Protein AF-W2SYA6-F1 (afdb_monomer_lite)

Organism: Necator americanus (NCBI:txid51031)

Structure (mmCIF, N/CA/C/O backbone):
data_AF-W2SYA6-F1
#
_entry.id   AF-W2SYA6-F1
#
loop_
_atom_site.group_PDB
_atom_site.id
_atom_site.type_symbol
_atom_site.label_atom_id
_atom_site.label_alt_id
_atom_site.label_comp_id
_atom_site.label_asym_id
_atom_site.label_entity_id
_atom_site.label_seq_id
_atom_site.pdbx_PDB_ins_code
_atom_site.Cartn_x
_atom_site.Cartn_y
_atom_site.Cartn_z
_atom_site.occupancy
_atom_site.B_iso_or_equiv
_atom_site.auth_seq_id
_atom_site.auth_comp_id
_atom_site.auth_asym_id
_atom_site.auth_atom_id
_atom_site.pdbx_PDB_model_num
ATOM 1 N N . MET A 1 1 ? -30.705 -8.778 -2.485 1.00 53.16 1 MET A N 1
ATOM 2 C CA . MET A 1 1 ? -29.485 -7.954 -2.442 1.00 53.16 1 MET A CA 1
ATOM 3 C C . MET A 1 1 ? -29.621 -7.131 -1.186 1.00 53.16 1 MET A C 1
ATOM 5 O O . MET A 1 1 ? -30.622 -6.432 -1.071 1.00 53.16 1 MET A O 1
ATOM 9 N N . ASP A 1 2 ? -28.739 -7.345 -0.217 1.00 75.50 2 ASP A N 1
ATOM 10 C CA . ASP A 1 2 ? -28.799 -6.622 1.053 1.00 75.50 2 ASP A CA 1
ATOM 11 C C . ASP A 1 2 ? -28.547 -5.126 0.831 1.00 75.50 2 ASP A C 1
ATOM 13 O O . ASP A 1 2 ? -28.037 -4.717 -0.217 1.00 75.50 2 ASP A O 1
ATOM 17 N N . ALA A 1 3 ? -28.961 -4.306 1.796 1.00 78.62 3 ALA A N 1
ATOM 18 C CA . ALA A 1 3 ? -28.767 -2.865 1.745 1.00 78.62 3 ALA A CA 1
ATOM 19 C C . ALA A 1 3 ? -27.271 -2.521 1.621 1.00 78.62 3 ALA A C 1
ATOM 21 O O . ALA A 1 3 ? -26.439 -3.042 2.363 1.00 78.62 3 ALA A O 1
ATOM 22 N N . ILE A 1 4 ? -26.939 -1.642 0.672 1.00 85.69 4 ILE A N 1
ATOM 23 C CA . ILE A 1 4 ? -25.606 -1.047 0.548 1.00 85.69 4 ILE A CA 1
ATOM 24 C C . ILE A 1 4 ? -25.567 0.147 1.501 1.00 85.69 4 ILE A C 1
ATOM 26 O O . ILE A 1 4 ? -26.374 1.067 1.366 1.00 85.69 4 ILE A O 1
ATOM 30 N N . TYR A 1 5 ? -24.643 0.119 2.457 1.00 82.75 5 TYR A N 1
ATOM 31 C CA . TYR A 1 5 ? -24.385 1.225 3.374 1.00 82.75 5 TYR A CA 1
ATOM 32 C C . TYR A 1 5 ? -23.096 1.930 2.956 1.00 82.75 5 TYR A C 1
ATOM 34 O O . TYR A 1 5 ? -22.113 1.264 2.631 1.00 82.75 5 TYR A O 1
ATOM 42 N N . ASP A 1 6 ? -23.115 3.261 2.960 1.00 82.62 6 ASP A N 1
ATOM 4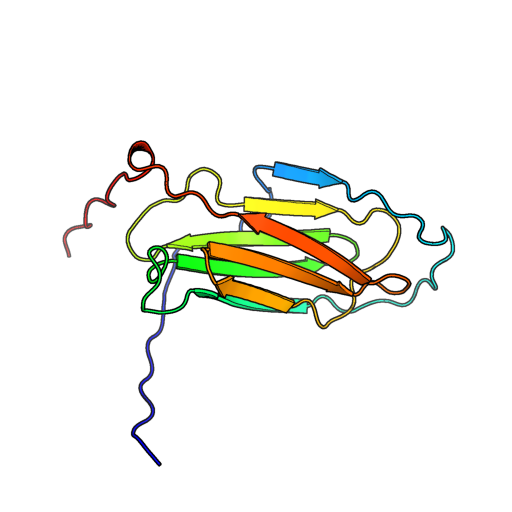3 C CA . ASP A 1 6 ? -21.967 4.104 2.630 1.00 82.62 6 ASP A CA 1
ATOM 44 C C . ASP A 1 6 ? -21.496 4.870 3.872 1.00 82.62 6 ASP A C 1
ATOM 46 O O . ASP A 1 6 ? -22.315 5.381 4.640 1.00 82.62 6 ASP A O 1
ATOM 50 N N . THR A 1 7 ? -20.178 4.935 4.052 1.00 80.75 7 THR A N 1
ATOM 51 C CA . THR A 1 7 ? -19.516 5.668 5.134 1.00 80.75 7 THR A CA 1
ATOM 52 C C . THR A 1 7 ? -18.255 6.313 4.572 1.00 80.75 7 THR A C 1
ATOM 54 O O . THR A 1 7 ? -17.293 5.619 4.238 1.00 80.75 7 THR A O 1
ATOM 57 N N . GLU A 1 8 ? -18.229 7.644 4.514 1.00 82.88 8 GLU A N 1
ATOM 58 C CA . GLU A 1 8 ? -17.039 8.399 4.126 1.00 82.88 8 GLU A CA 1
ATOM 59 C C . GLU A 1 8 ? -16.143 8.671 5.342 1.00 82.88 8 GLU A C 1
ATOM 61 O O . GLU A 1 8 ? -16.596 9.120 6.397 1.00 82.88 8 GLU A O 1
ATOM 66 N N . VAL A 1 9 ? -14.841 8.435 5.179 1.00 78.81 9 VAL A N 1
ATOM 67 C CA . VAL A 1 9 ? -13.820 8.824 6.154 1.00 78.81 9 VAL A CA 1
ATOM 68 C C . VAL A 1 9 ? -13.099 10.062 5.641 1.00 78.81 9 VAL A C 1
ATOM 70 O O . VAL A 1 9 ? -12.313 9.983 4.696 1.00 78.81 9 VAL A O 1
ATOM 73 N N . VAL A 1 10 ? -13.313 11.191 6.313 1.00 79.19 10 VAL A N 1
ATOM 74 C CA . VAL A 1 10 ? -12.633 12.453 6.006 1.00 79.19 10 VAL A CA 1
ATOM 75 C C . VAL A 1 10 ? -11.414 12.623 6.909 1.00 79.19 10 VAL A C 1
ATOM 77 O O . VAL A 1 10 ? -11.483 12.459 8.126 1.00 79.19 10 VAL A O 1
ATOM 80 N N . PHE A 1 11 ? -10.284 12.990 6.315 1.00 72.88 11 PHE A N 1
ATOM 81 C CA . PHE A 1 11 ? -9.063 13.367 7.023 1.00 72.88 11 PHE A CA 1
ATOM 82 C C . PHE A 1 11 ? -8.551 14.700 6.475 1.00 72.88 11 PHE A C 1
ATOM 84 O O . PHE A 1 11 ? -8.600 14.949 5.272 1.00 72.88 11 PHE A O 1
ATOM 91 N N . THR A 1 12 ? -8.067 15.567 7.364 1.00 65.94 12 THR A N 1
ATOM 92 C CA . THR A 1 12 ? -7.600 16.923 7.022 1.00 65.94 12 THR A CA 1
ATOM 93 C C . THR A 1 12 ? -6.261 16.919 6.295 1.00 65.94 12 THR A C 1
ATOM 95 O O . THR A 1 12 ? -5.976 17.821 5.510 1.00 65.94 12 THR A O 1
ATOM 98 N N . ASP A 1 13 ? -5.446 15.894 6.541 1.00 67.44 13 ASP A N 1
ATOM 99 C CA . ASP A 1 13 ? -4.071 15.851 6.069 1.00 67.44 13 ASP A CA 1
ATOM 100 C C . ASP A 1 13 ? -3.977 15.138 4.719 1.00 67.44 13 ASP A C 1
ATOM 102 O O . ASP A 1 13 ? -4.346 13.965 4.553 1.00 67.44 13 ASP A O 1
ATOM 106 N N . SER A 1 14 ? -3.418 15.843 3.734 1.00 69.94 14 SER A N 1
ATOM 107 C CA . SER A 1 14 ? -3.005 15.232 2.473 1.00 69.94 14 SER A CA 1
ATOM 108 C C . SER A 1 14 ? -1.929 14.171 2.719 1.00 69.94 14 SER A C 1
ATOM 110 O O . SER A 1 14 ? -1.200 14.247 3.706 1.00 69.94 14 SER A O 1
ATOM 112 N N . PHE A 1 15 ? -1.798 13.215 1.798 1.00 69.81 15 PHE A N 1
ATOM 113 C CA . PHE A 1 15 ? -0.744 12.196 1.839 1.00 69.81 15 PHE A CA 1
ATOM 114 C C . PHE A 1 15 ? 0.623 12.799 2.172 1.00 69.81 15 PHE A C 1
ATOM 116 O O . PHE A 1 15 ? 1.042 13.751 1.511 1.00 69.81 15 PHE A O 1
ATOM 123 N N . ALA A 1 16 ? 1.311 12.230 3.161 1.00 66.62 16 ALA A N 1
ATOM 124 C CA . ALA A 1 16 ? 2.605 12.727 3.608 1.00 66.62 16 ALA A CA 1
ATOM 125 C C . ALA A 1 16 ? 3.720 12.268 2.643 1.00 66.62 16 ALA A C 1
ATOM 127 O O . ALA A 1 16 ? 4.111 11.101 2.656 1.00 66.62 16 ALA A O 1
ATOM 128 N N . PRO A 1 17 ? 4.306 13.163 1.820 1.00 59.50 17 PRO A N 1
ATOM 129 C CA . PRO A 1 17 ? 5.292 12.759 0.817 1.00 59.50 17 PRO A CA 1
ATOM 130 C C . PRO A 1 17 ? 6.667 12.436 1.420 1.00 59.50 17 PRO A C 1
ATOM 132 O O . PRO A 1 17 ? 7.515 11.854 0.745 1.00 59.50 17 PRO A O 1
ATOM 135 N N . LYS A 1 18 ? 6.909 12.827 2.678 1.00 76.94 18 LYS A N 1
ATOM 136 C CA . LYS A 1 18 ? 8.133 12.511 3.420 1.00 76.94 18 LYS A CA 1
ATOM 137 C C . LYS A 1 18 ? 7.852 11.345 4.369 1.00 76.94 18 LYS A C 1
ATOM 139 O O . LYS A 1 18 ? 7.294 11.581 5.440 1.00 76.94 18 LYS A O 1
ATOM 144 N N . PRO A 1 19 ? 8.225 10.110 3.999 1.00 80.12 19 PRO A N 1
ATOM 145 C CA . PRO A 1 19 ? 8.037 8.967 4.875 1.00 80.12 19 PRO A CA 1
ATOM 146 C C . PRO A 1 19 ? 8.940 9.108 6.105 1.00 80.12 19 PRO A C 1
ATOM 148 O O . PRO A 1 19 ? 10.099 9.515 5.987 1.00 80.12 19 PRO A O 1
ATOM 151 N N . ARG A 1 20 ? 8.435 8.728 7.281 1.00 83.75 20 ARG A N 1
ATOM 152 C CA . ARG A 1 20 ? 9.231 8.635 8.516 1.00 83.75 20 ARG A CA 1
ATOM 153 C C . ARG A 1 20 ? 10.379 7.644 8.354 1.00 83.75 20 ARG A C 1
ATOM 155 O O . ARG A 1 20 ? 11.473 7.881 8.859 1.00 83.75 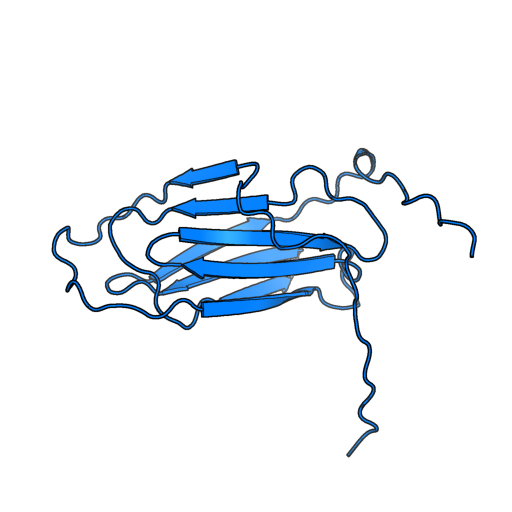20 ARG A O 1
ATOM 162 N N . ARG A 1 21 ? 10.139 6.555 7.617 1.00 86.75 21 ARG A N 1
ATOM 163 C CA . ARG A 1 21 ? 11.120 5.499 7.367 1.00 86.75 21 ARG A CA 1
ATOM 164 C C . ARG A 1 21 ? 11.194 5.142 5.889 1.00 86.75 21 ARG A C 1
ATOM 166 O O . ARG A 1 21 ? 10.173 4.981 5.229 1.00 86.75 21 ARG A O 1
ATOM 173 N N . THR A 1 22 ? 12.409 4.958 5.380 1.00 91.31 22 THR A N 1
ATOM 174 C CA . THR A 1 22 ? 12.646 4.389 4.045 1.00 91.31 22 THR A CA 1
ATOM 175 C C . THR A 1 22 ? 13.421 3.087 4.181 1.00 91.31 22 THR A C 1
ATOM 177 O O . THR A 1 22 ? 14.438 3.036 4.870 1.00 91.31 22 THR A O 1
ATOM 180 N N . PHE A 1 23 ? 12.934 2.036 3.533 1.00 93.06 23 PHE A N 1
ATOM 181 C CA . PHE A 1 23 ? 13.585 0.741 3.437 1.00 93.06 23 PHE A CA 1
ATOM 182 C C . PHE A 1 23 ? 13.961 0.485 1.979 1.00 93.06 23 PHE A C 1
ATOM 184 O O . PHE A 1 23 ? 13.094 0.401 1.110 1.00 93.06 23 PHE A O 1
ATOM 191 N N . VAL A 1 24 ? 15.261 0.365 1.717 1.00 93.56 24 VAL A N 1
ATOM 192 C CA . VAL A 1 24 ? 15.769 0.015 0.389 1.00 93.56 24 VAL A CA 1
ATOM 193 C C . VAL A 1 24 ? 15.662 -1.495 0.216 1.00 93.56 24 VAL A C 1
ATOM 195 O O . VAL A 1 24 ? 16.266 -2.265 0.965 1.00 93.56 24 VAL A O 1
ATOM 198 N N . VAL A 1 25 ? 14.871 -1.923 -0.762 1.00 93.00 25 VAL A N 1
ATOM 199 C CA . VAL A 1 25 ? 14.608 -3.331 -1.042 1.00 93.00 25 VAL A CA 1
ATOM 200 C C . VAL A 1 25 ? 15.799 -3.916 -1.789 1.00 93.00 25 VAL A C 1
ATOM 202 O O . VAL A 1 25 ? 16.145 -3.480 -2.886 1.00 93.00 25 VAL A O 1
ATOM 205 N N . ASN A 1 26 ? 16.414 -4.947 -1.212 1.00 88.06 26 ASN A N 1
ATOM 206 C CA . ASN A 1 26 ? 17.450 -5.694 -1.910 1.00 88.06 26 ASN A CA 1
ATOM 207 C C . ASN A 1 26 ? 16.817 -6.476 -3.073 1.00 88.06 26 ASN A C 1
ATOM 209 O O . ASN A 1 26 ? 15.881 -7.254 -2.872 1.00 88.06 26 ASN A O 1
ATOM 213 N N . THR A 1 27 ? 17.300 -6.247 -4.293 1.00 84.06 27 THR A N 1
ATOM 214 C CA . THR A 1 27 ? 16.750 -6.850 -5.507 1.00 84.06 27 THR A CA 1
ATOM 215 C C . THR A 1 27 ? 17.857 -7.314 -6.445 1.00 84.06 27 THR A C 1
ATOM 217 O O . THR A 1 27 ? 18.825 -6.599 -6.704 1.00 84.06 27 THR A O 1
ATOM 220 N N . ASN A 1 28 ? 17.669 -8.513 -6.996 1.00 84.25 28 ASN A N 1
ATOM 221 C CA . ASN A 1 28 ? 18.500 -9.067 -8.065 1.00 84.25 28 ASN A CA 1
ATOM 222 C C . ASN A 1 28 ? 17.954 -8.712 -9.456 1.00 84.25 28 ASN A C 1
ATOM 224 O O . ASN A 1 28 ? 18.367 -9.308 -10.449 1.00 84.25 28 ASN A O 1
ATOM 228 N N . ALA A 1 29 ? 17.005 -7.774 -9.533 1.00 81.94 29 ALA A N 1
ATOM 229 C CA . ALA A 1 29 ? 16.441 -7.337 -10.796 1.00 81.94 29 ALA A CA 1
ATOM 230 C C . ALA A 1 29 ? 17.537 -6.844 -11.767 1.00 81.94 29 ALA A C 1
ATOM 232 O O . ALA A 1 29 ? 18.485 -6.163 -11.337 1.00 81.94 29 ALA A O 1
ATOM 233 N N . PRO A 1 30 ? 17.413 -7.156 -13.071 1.00 76.94 30 PRO A N 1
ATOM 234 C CA . PRO A 1 30 ? 18.325 -6.658 -14.091 1.00 76.94 30 PRO A CA 1
ATOM 235 C C . PRO A 1 30 ? 18.379 -5.126 -14.095 1.00 76.94 30 PRO A C 1
ATOM 237 O O . PRO A 1 30 ? 17.350 -4.465 -14.002 1.00 76.94 30 PRO A O 1
ATOM 240 N N . LEU A 1 31 ? 19.574 -4.556 -14.278 1.00 68.44 31 LEU A N 1
ATOM 241 C CA . LEU A 1 31 ? 19.769 -3.099 -14.376 1.00 68.44 31 LEU A CA 1
ATOM 242 C C . LEU A 1 31 ? 19.117 -2.477 -15.625 1.00 68.44 31 LEU A C 1
ATOM 244 O O . LEU A 1 31 ? 18.975 -1.262 -15.701 1.00 68.44 31 LEU A O 1
ATOM 248 N N . HIS A 1 32 ? 18.741 -3.300 -16.606 1.00 63.38 32 HIS A N 1
ATOM 249 C CA . HIS A 1 32 ? 18.229 -2.869 -17.907 1.00 63.38 32 HIS A CA 1
ATOM 250 C C . HIS A 1 32 ? 16.734 -3.166 -18.088 1.00 63.38 32 HIS A C 1
ATOM 252 O O . HIS A 1 32 ? 16.306 -3.438 -19.210 1.00 63.38 32 HIS A O 1
ATOM 258 N N . SER A 1 33 ? 15.933 -3.160 -17.013 1.00 59.38 33 SER A N 1
ATOM 259 C CA . SER A 1 33 ? 14.478 -3.279 -17.162 1.00 59.38 33 SER A CA 1
ATOM 260 C C . SER A 1 33 ? 13.979 -2.206 -18.129 1.00 59.38 33 SER A C 1
ATOM 262 O O . SER A 1 33 ? 14.367 -1.042 -18.026 1.00 59.38 33 SER A O 1
ATOM 264 N N . VAL A 1 34 ? 13.174 -2.629 -19.104 1.00 62.12 34 VAL A N 1
ATOM 265 C CA . VAL A 1 34 ? 12.672 -1.778 -20.185 1.00 62.12 34 VAL A CA 1
ATOM 266 C C . VAL A 1 34 ? 12.106 -0.489 -19.591 1.00 62.12 34 VAL A C 1
ATOM 268 O O . VAL A 1 34 ? 11.245 -0.528 -18.714 1.00 62.12 34 VAL A O 1
ATOM 271 N N . ASN A 1 35 ? 12.600 0.648 -20.078 1.00 59.72 35 ASN A N 1
ATOM 272 C CA . ASN A 1 35 ? 12.258 1.985 -19.595 1.00 59.72 35 ASN A CA 1
ATOM 273 C C . ASN A 1 35 ? 10.871 2.418 -20.116 1.00 59.72 35 ASN A C 1
ATOM 275 O O . ASN A 1 35 ? 10.715 3.470 -20.732 1.00 59.72 35 ASN A O 1
ATOM 279 N N . THR A 1 36 ? 9.865 1.553 -19.969 1.00 67.56 36 THR A N 1
ATOM 280 C CA . THR A 1 36 ? 8.473 1.909 -20.224 1.00 67.56 36 THR A CA 1
ATOM 281 C C . THR A 1 36 ? 7.967 2.773 -19.080 1.00 67.56 36 THR A C 1
ATOM 283 O O . THR A 1 36 ? 8.205 2.478 -17.909 1.00 67.56 36 THR A O 1
ATOM 286 N N . ASN A 1 37 ? 7.256 3.846 -19.425 1.00 79.38 37 ASN A N 1
ATOM 287 C CA . ASN A 1 37 ? 6.561 4.672 -18.447 1.00 79.38 37 ASN A CA 1
ATOM 288 C C . ASN A 1 37 ? 5.475 3.821 -17.784 1.00 79.38 37 ASN A C 1
ATOM 290 O O . ASN A 1 37 ? 4.433 3.563 -18.382 1.00 79.38 37 ASN A O 1
ATOM 294 N N . VAL A 1 38 ? 5.746 3.348 -16.571 1.00 88.00 38 VAL A N 1
ATOM 295 C CA . VAL A 1 38 ? 4.752 2.660 -15.752 1.00 88.00 38 VAL A CA 1
ATOM 296 C C . VAL A 1 38 ? 3.908 3.707 -15.041 1.00 88.00 38 VAL A C 1
ATOM 298 O O . VAL A 1 38 ? 4.444 4.605 -14.387 1.00 88.00 38 VAL A O 1
ATOM 301 N N . GLU A 1 39 ? 2.591 3.599 -15.184 1.00 92.69 39 GLU A N 1
ATOM 302 C CA . GLU A 1 39 ? 1.652 4.505 -14.534 1.00 92.69 39 GLU A CA 1
ATOM 303 C C . GLU A 1 39 ? 1.699 4.352 -13.012 1.00 92.69 39 GLU A C 1
ATOM 305 O O . GLU A 1 39 ? 1.811 3.247 -12.472 1.00 92.69 39 GLU A O 1
ATOM 310 N N . ALA A 1 40 ? 1.599 5.481 -12.310 1.00 94.50 40 ALA A N 1
ATOM 311 C CA . ALA A 1 40 ? 1.439 5.464 -10.867 1.00 94.50 40 ALA A CA 1
ATOM 312 C C . ALA A 1 40 ? 0.107 4.797 -10.498 1.00 94.50 40 ALA A C 1
ATOM 314 O O . ALA A 1 40 ? -0.898 4.957 -11.188 1.00 94.50 40 ALA A O 1
ATOM 315 N N . SER A 1 41 ? 0.090 4.077 -9.382 1.00 96.56 41 SER A N 1
ATOM 316 C CA . SER A 1 41 ? -1.119 3.434 -8.869 1.00 96.56 41 SER A CA 1
ATOM 317 C C . SER A 1 41 ? -1.256 3.660 -7.371 1.00 96.56 41 SER A C 1
ATOM 319 O O . SER A 1 41 ? -0.292 3.978 -6.674 1.00 96.56 41 SER A O 1
ATOM 321 N N . SER A 1 42 ? -2.473 3.530 -6.862 1.00 95.94 42 SER A N 1
ATOM 322 C CA . SER A 1 42 ? -2.765 3.693 -5.443 1.00 95.94 42 SER A CA 1
ATOM 323 C C . SER A 1 42 ? -3.920 2.806 -5.028 1.00 95.94 42 SER A C 1
ATOM 325 O O . SER A 1 42 ? -4.720 2.390 -5.866 1.00 95.94 42 SER A O 1
ATOM 327 N N . GLY A 1 43 ? -4.053 2.593 -3.729 1.00 94.75 43 GLY A N 1
ATOM 328 C CA . GLY A 1 43 ? -5.193 1.891 -3.174 1.00 94.75 43 GLY A CA 1
ATOM 329 C C . GLY A 1 43 ? -5.271 2.033 -1.668 1.00 94.75 43 GLY A C 1
ATOM 330 O O . GLY A 1 43 ? -4.519 2.783 -1.039 1.00 94.75 43 GLY A O 1
ATOM 331 N N . VAL A 1 44 ? -6.214 1.290 -1.107 1.00 93.56 44 VAL A N 1
ATOM 332 C CA . VAL A 1 44 ? -6.468 1.221 0.325 1.00 93.56 44 VAL A CA 1
ATOM 333 C C . VAL A 1 44 ? -6.518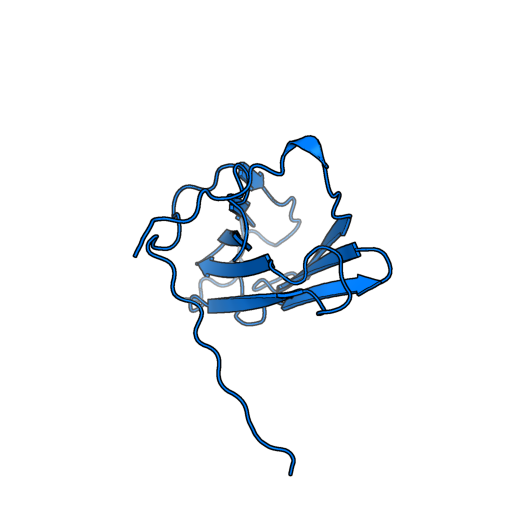 -0.239 0.753 1.00 93.56 44 VAL A C 1
ATOM 335 O O . VAL A 1 44 ? -6.973 -1.099 0.001 1.00 93.56 44 VAL A O 1
ATOM 338 N N . SER A 1 45 ? -6.034 -0.513 1.957 1.00 92.38 45 SER A N 1
ATOM 339 C CA . SER A 1 45 ? -6.231 -1.778 2.653 1.00 92.38 45 SER A CA 1
ATOM 340 C C . SER A 1 45 ? -6.849 -1.483 4.006 1.00 92.38 45 SER A C 1
ATOM 342 O O . SER A 1 45 ? -6.281 -0.732 4.797 1.00 92.38 45 SER A O 1
ATOM 344 N N . THR A 1 46 ? -8.003 -2.075 4.275 1.00 90.44 46 THR A N 1
ATOM 345 C CA . THR A 1 46 ? -8.644 -2.036 5.590 1.00 90.44 46 THR A CA 1
ATOM 346 C C . THR A 1 46 ? -8.248 -3.268 6.396 1.00 90.44 46 THR A C 1
ATOM 348 O O . THR A 1 46 ? -7.770 -4.263 5.840 1.00 90.44 46 THR A O 1
ATOM 351 N N . PHE A 1 47 ? -8.414 -3.195 7.714 1.00 87.75 47 PHE A N 1
ATOM 352 C CA . PHE A 1 47 ? -8.279 -4.364 8.576 1.00 87.75 47 PHE A CA 1
ATOM 353 C C . PHE A 1 47 ? -9.657 -4.989 8.838 1.00 87.75 47 PHE A C 1
ATOM 355 O O . PHE A 1 47 ? -10.663 -4.275 8.801 1.00 87.75 47 PHE A O 1
ATOM 362 N N . PRO A 1 48 ? -9.728 -6.305 9.104 1.00 85.75 48 PRO A N 1
ATOM 363 C CA . PRO A 1 48 ? -10.991 -6.960 9.420 1.00 85.75 48 PRO A CA 1
ATOM 364 C C . PRO A 1 48 ? -11.672 -6.331 10.652 1.00 85.75 48 PRO A C 1
ATOM 366 O O . PRO A 1 48 ? -10.961 -5.964 11.600 1.00 85.75 48 PRO A O 1
ATOM 369 N N . PRO A 1 49 ? -13.014 -6.216 10.681 1.00 81.88 49 PRO A N 1
ATOM 370 C CA . PRO A 1 49 ? -13.753 -5.606 11.794 1.00 81.88 49 PRO A CA 1
ATOM 371 C C . PRO A 1 49 ? -13.485 -6.251 13.161 1.00 81.88 49 PRO A C 1
ATOM 373 O O . PRO A 1 49 ? -13.466 -5.571 14.182 1.00 81.88 49 PRO A O 1
ATOM 376 N N . GLU A 1 50 ? -13.253 -7.560 13.178 1.00 81.44 50 GLU A N 1
ATOM 377 C CA . GLU A 1 50 ? -12.942 -8.362 14.361 1.00 81.44 50 GLU A CA 1
ATOM 378 C C . GLU A 1 50 ? -11.474 -8.267 14.808 1.00 81.44 50 GLU A C 1
ATOM 380 O O . GLU A 1 50 ? -11.102 -8.800 15.855 1.00 81.44 50 GLU A O 1
ATOM 385 N N . SER A 1 51 ? -10.620 -7.596 14.030 1.00 83.50 51 SER A N 1
ATOM 386 C CA . SER A 1 51 ? -9.225 -7.379 14.403 1.00 83.50 51 SER A CA 1
ATOM 387 C C . SER A 1 51 ? -9.086 -6.251 15.429 1.00 83.50 51 SER A C 1
ATOM 389 O O . SER A 1 51 ? -9.868 -5.304 15.476 1.00 83.50 51 SER A O 1
ATOM 391 N N . GLN A 1 52 ? -7.995 -6.278 16.195 1.00 82.94 52 GLN A N 1
ATOM 392 C CA . GLN A 1 52 ? -7.605 -5.184 17.099 1.00 82.94 52 GLN A CA 1
ATOM 393 C C . GLN A 1 52 ? -7.222 -3.868 16.376 1.00 82.94 52 GLN A C 1
ATOM 395 O O . GLN A 1 52 ? -6.880 -2.871 17.020 1.00 82.94 52 GLN A O 1
ATOM 400 N N . PHE A 1 53 ? -7.246 -3.874 15.040 1.00 84.62 53 PHE A N 1
ATOM 401 C CA . PHE A 1 53 ? -6.890 -2.761 14.163 1.00 84.62 53 PHE A CA 1
ATOM 402 C C . PHE A 1 53 ? -8.083 -2.281 13.322 1.00 84.62 53 PHE A C 1
ATOM 404 O O . PHE A 1 53 ? -7.877 -1.612 12.316 1.00 84.62 53 PHE A O 1
ATOM 411 N N . SER A 1 54 ? -9.317 -2.627 13.699 1.00 85.94 54 SER A N 1
ATOM 412 C CA . SER A 1 54 ? -10.538 -2.363 12.921 1.00 85.94 54 SER A CA 1
ATOM 413 C C . SER A 1 54 ? -10.814 -0.882 12.626 1.00 85.94 54 SER A C 1
ATOM 415 O O . SER A 1 54 ? -11.460 -0.554 11.637 1.00 85.94 54 SER A O 1
ATOM 417 N N . ASP A 1 55 ? -10.286 0.023 13.446 1.00 86.12 55 ASP A N 1
ATOM 418 C CA . ASP A 1 55 ? -10.326 1.478 13.267 1.00 86.12 55 ASP A CA 1
ATOM 419 C C . ASP A 1 55 ? -9.205 2.019 12.364 1.00 86.12 55 ASP A C 1
ATOM 421 O O . ASP A 1 55 ? -9.107 3.234 12.171 1.00 86.12 55 ASP A O 1
ATOM 425 N N . ARG A 1 56 ? -8.309 1.153 11.881 1.00 88.69 56 ARG A N 1
ATOM 426 C CA . ARG A 1 56 ? -7.138 1.530 11.091 1.00 88.69 56 ARG A CA 1
ATOM 427 C C . ARG A 1 56 ? -7.317 1.171 9.617 1.00 88.69 56 ARG A C 1
ATOM 429 O O . ARG A 1 56 ? -8.140 0.343 9.235 1.00 88.69 56 ARG A O 1
ATOM 436 N N . PHE A 1 57 ? -6.509 1.791 8.772 1.00 90.50 57 PHE A N 1
ATOM 437 C CA . PHE A 1 57 ? -6.384 1.442 7.360 1.00 90.50 57 PHE A CA 1
ATOM 438 C C . PHE A 1 57 ? -5.036 1.920 6.824 1.00 90.50 57 PHE A C 1
ATOM 440 O O . PHE A 1 57 ? -4.410 2.820 7.384 1.00 90.50 57 PHE A O 1
ATOM 447 N N . ILE A 1 58 ? -4.589 1.317 5.727 1.00 92.31 58 ILE A N 1
ATOM 448 C CA . ILE A 1 58 ? -3.360 1.685 5.031 1.00 92.31 58 ILE A CA 1
ATOM 449 C C . ILE A 1 58 ? -3.737 2.268 3.678 1.00 92.31 58 ILE A C 1
ATOM 451 O O . ILE A 1 58 ? -4.308 1.577 2.833 1.00 92.31 58 ILE A O 1
ATOM 455 N N . LEU A 1 59 ? -3.375 3.525 3.453 1.00 93.00 59 LEU A N 1
ATOM 456 C CA . LEU A 1 59 ? -3.324 4.110 2.120 1.00 93.00 59 LEU A CA 1
ATOM 457 C C . LEU A 1 59 ? -1.962 3.804 1.513 1.00 93.00 59 LEU A C 1
ATOM 459 O O . LEU A 1 59 ? -0.933 3.968 2.167 1.00 93.00 59 LEU A O 1
ATOM 463 N N . TRP A 1 60 ? -1.939 3.385 0.255 1.00 94.94 60 TRP A N 1
ATOM 464 C CA . TRP A 1 60 ? -0.686 3.111 -0.433 1.00 94.94 60 TRP A CA 1
ATOM 465 C C . TRP A 1 60 ? -0.629 3.764 -1.807 1.00 94.94 60 TRP A C 1
ATOM 467 O O . TRP A 1 60 ? -1.647 3.943 -2.479 1.00 94.94 60 TRP A O 1
ATOM 477 N N . ARG A 1 61 ? 0.582 4.152 -2.216 1.00 94.94 61 ARG A N 1
ATOM 478 C CA . ARG A 1 61 ? 0.868 4.791 -3.506 1.00 94.94 61 ARG A CA 1
ATOM 479 C C . ARG A 1 61 ? 2.157 4.235 -4.089 1.00 94.94 61 ARG A C 1
ATOM 481 O O . ARG A 1 61 ? 3.213 4.362 -3.477 1.00 94.94 61 ARG A O 1
ATOM 488 N N . ALA A 1 62 ? 2.076 3.650 -5.273 1.00 95.44 62 ALA A N 1
ATOM 489 C CA . ALA A 1 62 ? 3.215 3.219 -6.065 1.00 95.44 62 ALA A CA 1
ATOM 490 C C . ALA A 1 62 ? 3.527 4.286 -7.120 1.00 95.44 62 ALA A C 1
ATOM 492 O O . ALA A 1 62 ? 2.695 4.583 -7.977 1.00 95.44 62 ALA A O 1
ATOM 493 N N . ILE A 1 63 ? 4.719 4.880 -7.047 1.00 93.19 63 ILE A N 1
ATOM 494 C CA . ILE A 1 63 ? 5.172 5.925 -7.972 1.00 93.19 63 ILE A CA 1
ATOM 495 C C . ILE A 1 63 ? 6.580 5.571 -8.438 1.00 93.19 63 ILE A C 1
ATOM 497 O O . ILE A 1 63 ? 7.540 5.626 -7.663 1.00 93.19 63 ILE A O 1
ATOM 501 N N . GLY A 1 64 ? 6.706 5.199 -9.713 1.00 92.12 64 GLY A N 1
ATOM 502 C CA . GLY A 1 64 ? 7.962 4.701 -10.260 1.00 92.12 64 GLY A CA 1
ATOM 503 C C . GLY A 1 64 ? 8.449 3.504 -9.448 1.00 92.12 64 GLY A C 1
ATOM 504 O O . GLY A 1 64 ? 7.805 2.467 -9.425 1.00 92.12 64 GLY A O 1
ATOM 505 N N . GLN A 1 65 ? 9.571 3.656 -8.753 1.00 92.69 65 GLN A N 1
ATOM 506 C CA . GLN A 1 65 ? 10.252 2.576 -8.027 1.00 92.69 65 GLN A CA 1
ATOM 507 C C . GLN A 1 65 ? 9.962 2.586 -6.521 1.00 92.69 65 GLN A C 1
ATOM 509 O O . GLN A 1 65 ? 10.601 1.858 -5.766 1.00 92.69 65 GLN A O 1
ATOM 514 N N . LYS A 1 66 ? 9.054 3.453 -6.063 1.00 94.56 66 LYS A N 1
ATOM 515 C CA . LYS A 1 66 ? 8.786 3.674 -4.641 1.00 94.56 66 LYS A CA 1
ATOM 516 C C . LYS A 1 66 ? 7.349 3.317 -4.310 1.00 94.56 66 LYS A C 1
ATOM 518 O O . LYS A 1 66 ? 6.426 3.827 -4.945 1.00 94.56 66 LYS A O 1
ATOM 523 N N . LEU A 1 67 ? 7.174 2.471 -3.298 1.00 95.88 67 LEU A N 1
ATOM 524 C CA . LEU A 1 67 ? 5.884 2.224 -2.669 1.00 95.88 67 LEU A CA 1
ATOM 525 C C . LEU A 1 67 ? 5.828 2.988 -1.357 1.00 95.88 67 LEU A C 1
ATOM 527 O O . LEU A 1 67 ? 6.582 2.695 -0.433 1.00 95.88 67 LEU A O 1
ATOM 531 N N . PHE A 1 68 ? 4.910 3.933 -1.266 1.00 95.19 68 PHE A N 1
ATOM 532 C CA . PHE A 1 68 ? 4.613 4.635 -0.034 1.00 95.19 68 PHE A CA 1
ATOM 533 C C . PHE A 1 68 ? 3.411 3.994 0.644 1.00 95.19 68 PHE A C 1
ATOM 535 O O . PHE A 1 68 ? 2.411 3.704 -0.011 1.00 95.19 68 PHE A O 1
ATOM 542 N N . LEU A 1 69 ? 3.521 3.798 1.949 1.00 93.75 69 LEU A N 1
ATOM 543 C CA . LEU A 1 69 ? 2.516 3.235 2.832 1.00 93.75 69 LEU A CA 1
ATOM 544 C C . LEU A 1 69 ? 2.248 4.261 3.927 1.00 93.75 69 LEU A C 1
ATOM 546 O O . LEU A 1 69 ? 3.187 4.749 4.557 1.00 93.75 69 LEU A O 1
ATOM 550 N N . GLU A 1 70 ? 0.981 4.580 4.139 1.00 91.94 70 GLU A N 1
ATOM 551 C CA . GLU A 1 70 ? 0.522 5.484 5.182 1.00 91.94 70 GLU A CA 1
ATOM 552 C C . GLU A 1 70 ? -0.602 4.815 5.975 1.00 91.94 70 GLU A C 1
ATOM 554 O O . GLU A 1 70 ? -1.718 4.644 5.486 1.00 91.94 70 GLU A O 1
ATOM 559 N N . GLU A 1 71 ? -0.286 4.415 7.199 1.00 89.75 71 GLU A N 1
ATOM 560 C CA . GLU A 1 71 ? -1.235 3.919 8.181 1.00 89.75 71 GLU A CA 1
ATOM 561 C C . GLU A 1 71 ? -1.963 5.094 8.834 1.00 89.75 71 GLU A C 1
ATOM 563 O O . GLU A 1 71 ? -1.353 6.055 9.311 1.00 89.75 71 GLU A O 1
ATOM 568 N N . ARG A 1 72 ? -3.289 4.997 8.880 1.00 87.94 72 ARG A N 1
ATOM 569 C CA . ARG A 1 72 ? -4.162 5.957 9.547 1.00 87.94 72 ARG A CA 1
ATOM 570 C C . ARG A 1 72 ? -5.139 5.240 10.454 1.00 87.94 72 ARG A C 1
ATOM 572 O O . ARG A 1 72 ? -5.425 4.060 10.273 1.00 87.94 72 ARG A O 1
ATOM 579 N N . SER A 1 73 ? -5.656 5.981 11.424 1.00 86.88 73 SER A N 1
ATOM 580 C CA . SER A 1 73 ? -6.711 5.528 12.319 1.00 86.88 73 SER A CA 1
A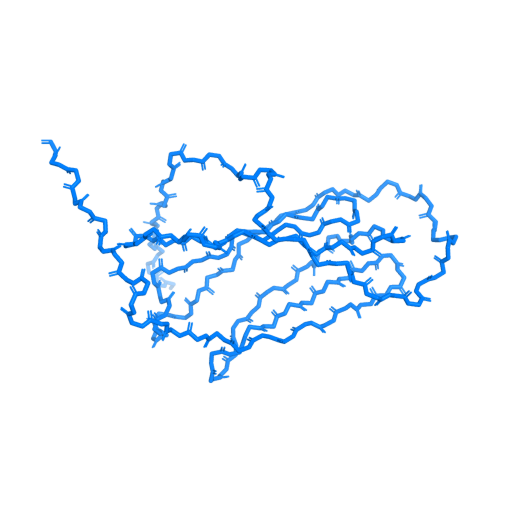TOM 581 C C . SER A 1 73 ? -7.798 6.587 12.462 1.00 86.88 73 SER A C 1
ATOM 583 O O . SER A 1 73 ? -7.525 7.792 12.504 1.00 86.88 73 SER A O 1
ATOM 585 N N . LEU A 1 74 ? -9.032 6.104 12.578 1.00 83.06 74 LEU A N 1
ATOM 586 C CA . LEU A 1 74 ? -10.212 6.898 12.900 1.00 83.06 74 LEU A CA 1
ATOM 587 C C . LEU A 1 74 ? -10.208 7.381 14.356 1.00 83.06 74 LEU A C 1
ATOM 589 O O . LEU A 1 74 ? -10.683 8.474 14.645 1.00 83.06 74 LEU A O 1
ATOM 593 N N . CYS A 1 75 ? -9.639 6.595 15.270 1.00 82.50 75 CYS A N 1
ATOM 594 C CA . CYS A 1 75 ? -9.758 6.816 16.712 1.00 82.50 75 CYS A CA 1
ATOM 595 C C . CYS A 1 75 ? -8.484 7.373 17.367 1.00 82.50 75 CYS A C 1
ATOM 597 O O . CYS A 1 75 ? -8.537 7.870 18.491 1.00 82.50 75 CYS A O 1
ATOM 599 N N . ARG A 1 76 ? -7.328 7.285 16.701 1.00 77.19 76 ARG A N 1
ATOM 600 C CA . ARG A 1 76 ? -6.014 7.587 17.300 1.00 77.19 76 ARG A CA 1
ATOM 601 C C . ARG A 1 76 ? -5.051 8.230 16.308 1.00 77.19 76 ARG A C 1
ATOM 603 O O . ARG A 1 76 ? -5.238 8.173 15.093 1.00 77.19 76 ARG A O 1
ATOM 610 N N . THR A 1 77 ? -4.022 8.871 16.848 1.00 77.88 77 THR A N 1
ATOM 611 C CA . THR A 1 77 ? -2.900 9.409 16.071 1.00 77.88 77 THR A CA 1
ATOM 612 C C . THR A 1 77 ? -1.808 8.348 15.970 1.00 77.88 77 THR A C 1
ATOM 614 O O . THR A 1 77 ? -1.490 7.702 16.962 1.00 77.88 77 THR A O 1
ATOM 617 N N . ILE A 1 78 ? -1.233 8.160 14.779 1.00 80.06 78 ILE A N 1
ATOM 618 C CA . ILE A 1 78 ? -0.170 7.174 14.534 1.00 80.06 78 ILE A CA 1
ATOM 619 C C . ILE A 1 78 ? 1.135 7.926 14.260 1.00 80.06 78 ILE A C 1
ATOM 621 O O . ILE A 1 78 ? 1.281 8.569 13.222 1.00 80.06 78 ILE A O 1
ATOM 625 N N . ALA A 1 79 ? 2.081 7.876 15.201 1.00 73.31 79 ALA A N 1
ATOM 626 C CA . ALA A 1 79 ? 3.313 8.669 15.140 1.00 73.31 79 ALA A CA 1
ATOM 627 C C . ALA A 1 79 ? 4.296 8.190 14.051 1.00 73.31 79 ALA A C 1
ATOM 629 O O . ALA A 1 79 ? 4.908 9.011 13.358 1.00 73.31 79 ALA A O 1
ATOM 630 N N . GLU A 1 80 ? 4.415 6.872 13.866 1.00 77.12 80 GLU A N 1
ATOM 631 C CA . GLU A 1 80 ? 5.310 6.229 12.889 1.00 77.12 80 GLU A CA 1
ATOM 632 C C . GLU A 1 80 ? 4.560 5.614 11.696 1.00 77.12 80 GLU A C 1
ATOM 634 O O . GLU A 1 80 ? 5.023 4.669 11.066 1.00 77.12 80 GLU A O 1
ATOM 639 N N . GLY A 1 81 ? 3.402 6.173 11.339 1.00 83.19 81 GLY A N 1
ATOM 640 C CA . GLY A 1 81 ? 2.499 5.572 10.353 1.00 83.19 81 GLY A CA 1
ATOM 641 C C . GLY A 1 81 ? 2.959 5.634 8.894 1.00 83.19 81 GLY A C 1
ATOM 642 O O . GLY A 1 81 ? 2.196 5.247 8.023 1.00 83.19 81 GLY A O 1
ATOM 643 N N . THR A 1 82 ? 4.159 6.135 8.569 1.00 90.12 82 THR A N 1
ATOM 644 C CA . THR A 1 82 ? 4.596 6.301 7.166 1.00 90.12 82 THR A CA 1
ATOM 645 C C . THR A 1 82 ? 5.874 5.534 6.839 1.00 90.12 82 THR A C 1
ATOM 647 O O . THR A 1 82 ? 6.930 5.740 7.442 1.00 90.12 82 THR A O 1
ATOM 650 N N . LEU A 1 83 ? 5.799 4.689 5.811 1.00 92.06 83 LEU A N 1
ATOM 651 C CA . LEU A 1 83 ? 6.891 3.844 5.332 1.00 92.06 83 LEU A CA 1
ATOM 652 C C . LEU A 1 83 ? 7.031 3.968 3.813 1.00 92.06 83 LEU A C 1
ATOM 654 O O . LEU A 1 83 ? 6.048 3.962 3.082 1.00 92.06 83 LEU A O 1
ATOM 658 N N . CYS A 1 84 ? 8.264 4.043 3.324 1.00 94.56 84 CYS A N 1
ATOM 659 C CA . CYS A 1 84 ? 8.582 3.936 1.906 1.00 94.56 84 CYS A CA 1
ATOM 660 C C . CYS A 1 84 ? 9.433 2.694 1.651 1.00 94.56 84 CYS A C 1
ATOM 662 O O . CYS A 1 84 ? 10.480 2.524 2.276 1.00 94.56 84 CYS A O 1
ATOM 664 N N . LEU A 1 85 ? 8.996 1.843 0.726 1.00 95.12 85 LEU A N 1
ATOM 665 C CA . LEU A 1 85 ? 9.789 0.752 0.172 1.00 95.12 85 LEU A CA 1
ATOM 666 C C . LEU A 1 85 ? 10.364 1.214 -1.169 1.00 95.12 85 LEU A C 1
ATOM 668 O O . LEU A 1 85 ? 9.614 1.492 -2.106 1.00 95.12 85 LEU A O 1
ATOM 672 N N . ASP A 1 86 ? 11.686 1.313 -1.252 1.00 94.44 86 ASP A N 1
ATOM 673 C CA . ASP A 1 86 ? 12.398 1.744 -2.455 1.00 94.44 86 ASP A CA 1
ATOM 674 C C . ASP A 1 86 ? 12.985 0.529 -3.179 1.00 94.44 86 ASP A C 1
ATOM 676 O O . ASP A 1 86 ? 13.901 -0.121 -2.676 1.00 94.44 86 ASP A O 1
ATOM 680 N N . PHE A 1 87 ? 12.460 0.218 -4.363 1.00 92.38 87 PHE A N 1
ATOM 681 C CA . PHE A 1 87 ? 12.870 -0.931 -5.171 1.00 92.38 87 PHE A CA 1
ATOM 682 C C . PHE A 1 87 ? 14.098 -0.652 -6.041 1.00 92.38 87 PHE A C 1
ATOM 684 O O . PHE A 1 87 ? 14.594 -1.585 -6.669 1.00 92.38 87 PHE A O 1
ATOM 691 N N . SER A 1 88 ? 14.610 0.588 -6.037 1.00 86.19 88 SER A N 1
ATOM 692 C CA . SER A 1 88 ? 15.875 1.083 -6.611 1.00 86.19 88 SER A CA 1
ATOM 693 C C . SER A 1 88 ? 16.130 0.893 -8.109 1.00 86.19 88 SER A C 1
ATOM 695 O O . SER A 1 88 ? 16.735 1.774 -8.716 1.00 86.19 88 SER A O 1
ATOM 697 N N . ARG A 1 89 ? 15.759 -0.255 -8.688 1.00 82.81 89 ARG A N 1
ATOM 698 C CA . ARG A 1 89 ? 16.127 -0.684 -10.044 1.00 82.81 89 ARG A CA 1
ATOM 699 C C . ARG A 1 89 ? 14.952 -0.838 -11.003 1.00 82.81 89 ARG A C 1
ATOM 701 O O . ARG A 1 89 ? 15.172 -0.827 -12.205 1.00 82.81 89 ARG A O 1
ATOM 708 N N . THR A 1 90 ? 13.737 -1.046 -10.500 1.00 88.38 90 THR A N 1
ATOM 709 C CA . THR A 1 90 ? 12.581 -1.413 -11.329 1.00 88.38 90 THR A CA 1
ATOM 710 C C . THR A 1 90 ? 11.339 -0.656 -10.910 1.00 88.38 90 THR A C 1
ATOM 712 O O . THR A 1 90 ? 11.031 -0.590 -9.716 1.00 88.38 90 THR A O 1
ATOM 715 N N . ALA A 1 91 ? 10.588 -0.147 -11.885 1.00 91.38 91 ALA A N 1
ATOM 716 C CA . ALA A 1 91 ? 9.300 0.467 -11.609 1.00 91.38 91 ALA A CA 1
ATOM 717 C C . ALA A 1 91 ? 8.276 -0.577 -11.130 1.00 91.38 91 ALA A C 1
ATOM 719 O O . ALA A 1 91 ? 8.283 -1.735 -11.561 1.00 91.38 91 ALA A O 1
ATOM 720 N N . ILE A 1 92 ? 7.407 -0.149 -10.221 1.00 94.31 92 ILE A N 1
ATOM 721 C CA . ILE A 1 92 ? 6.307 -0.916 -9.650 1.00 94.31 92 ILE A CA 1
ATOM 722 C C . ILE A 1 92 ? 5.135 -0.862 -10.621 1.00 94.31 92 ILE A C 1
ATOM 724 O O . ILE A 1 92 ? 4.685 0.222 -10.979 1.00 94.31 92 ILE A O 1
ATOM 728 N N . LEU A 1 93 ? 4.636 -2.029 -11.017 1.00 95.25 93 LEU A N 1
ATOM 729 C CA . LEU A 1 93 ? 3.456 -2.157 -11.863 1.00 95.25 93 LEU A CA 1
ATOM 730 C C . LEU A 1 93 ? 2.170 -1.933 -11.045 1.00 95.25 93 LEU A C 1
ATOM 732 O O . LEU A 1 93 ? 2.136 -2.257 -9.851 1.00 95.25 93 LEU A O 1
ATOM 736 N N . PRO A 1 94 ? 1.079 -1.453 -11.672 1.00 96.06 94 PRO A N 1
ATOM 737 C CA . PRO A 1 94 ? -0.247 -1.534 -11.073 1.00 96.06 94 PRO A CA 1
ATOM 738 C C . PRO A 1 94 ? -0.574 -2.977 -10.667 1.00 96.06 94 PRO A C 1
ATOM 740 O O . PRO A 1 94 ? -0.328 -3.914 -11.426 1.00 96.06 94 PRO A O 1
ATOM 743 N N . GLY A 1 95 ? -1.119 -3.155 -9.462 1.00 95.19 95 GLY A N 1
ATOM 744 C CA . GLY A 1 95 ? -1.402 -4.481 -8.894 1.00 95.19 95 GLY A CA 1
ATOM 745 C C . GLY A 1 95 ? -0.696 -4.780 -7.571 1.00 95.19 95 GLY A C 1
ATOM 746 O O . GLY A 1 95 ? -0.653 -5.935 -7.154 1.00 95.19 95 GLY A O 1
ATOM 747 N N . THR A 1 96 ? -0.147 -3.764 -6.895 1.00 97.38 96 THR A N 1
ATOM 748 C CA . THR A 1 96 ? 0.254 -3.919 -5.490 1.00 97.38 96 THR A CA 1
ATOM 749 C C . THR A 1 96 ? -0.953 -4.358 -4.662 1.00 97.38 96 THR A C 1
ATOM 751 O O . THR A 1 96 ? -2.024 -3.762 -4.751 1.00 97.38 96 THR A O 1
ATOM 754 N N . SER A 1 97 ? -0.770 -5.401 -3.857 1.00 95.69 97 SER A N 1
ATOM 755 C CA . SER A 1 97 ? -1.811 -5.963 -3.001 1.00 95.69 97 SER A CA 1
ATOM 756 C C . SER A 1 97 ? -1.335 -5.978 -1.561 1.00 95.69 97 SER A C 1
ATOM 758 O O . SER A 1 97 ? -0.233 -6.449 -1.269 1.00 95.69 97 SER A O 1
ATOM 760 N N . ILE A 1 98 ? -2.188 -5.503 -0.660 1.00 95.31 98 ILE A N 1
ATOM 761 C CA . ILE A 1 98 ? -1.965 -5.534 0.782 1.00 95.31 98 ILE A CA 1
ATOM 762 C C . ILE A 1 98 ? -3.143 -6.269 1.407 1.00 95.31 98 ILE A C 1
ATOM 764 O O . ILE A 1 98 ? -4.289 -5.983 1.074 1.00 95.31 98 ILE A O 1
ATOM 768 N N . ALA A 1 99 ? -2.855 -7.241 2.264 1.00 90.69 99 ALA A N 1
ATOM 769 C CA . ALA A 1 99 ? -3.873 -8.008 2.967 1.00 90.69 99 ALA A CA 1
ATOM 770 C C . ALA A 1 99 ? -3.403 -8.349 4.381 1.00 90.69 99 ALA A C 1
ATOM 772 O O . ALA A 1 99 ? -2.211 -8.566 4.615 1.00 90.69 99 ALA A O 1
ATOM 773 N N . LEU A 1 100 ? -4.349 -8.422 5.317 1.00 87.62 100 LEU A N 1
ATOM 774 C CA . LEU A 1 100 ? -4.117 -8.975 6.645 1.00 87.62 100 LEU A CA 1
ATOM 775 C C . LEU A 1 100 ? -4.582 -10.431 6.663 1.00 87.62 100 LEU A C 1
ATOM 777 O O . LEU A 1 10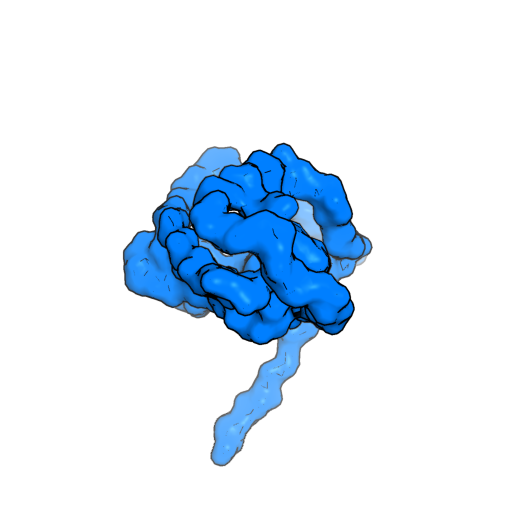0 ? -5.711 -10.727 6.280 1.00 87.62 100 LEU A O 1
ATOM 781 N N . PHE A 1 101 ? -3.718 -11.322 7.131 1.00 82.62 101 PHE A N 1
ATOM 782 C CA . PHE A 1 101 ? -4.052 -12.721 7.369 1.00 82.62 101 PHE A CA 1
ATOM 783 C C . PHE A 1 101 ? -4.137 -13.008 8.872 1.00 82.62 101 PHE A C 1
ATOM 785 O O . PHE A 1 101 ? -3.839 -12.149 9.710 1.00 82.62 101 PHE A O 1
ATOM 792 N N . GLU A 1 102 ? -4.548 -14.232 9.208 1.00 78.00 102 GLU A N 1
ATOM 793 C CA . GLU A 1 102 ? -4.642 -14.718 10.584 1.00 78.00 102 GLU A CA 1
ATOM 794 C C . GLU A 1 102 ? -3.384 -14.386 11.407 1.00 78.00 102 GLU A C 1
ATOM 796 O O . GLU A 1 102 ? -2.263 -14.352 10.896 1.00 78.00 102 GLU A O 1
ATOM 801 N N . GLN A 1 103 ? -3.577 -14.147 12.708 1.00 78.12 103 GLN A N 1
ATOM 802 C CA . GLN A 1 103 ? -2.514 -13.790 13.663 1.00 78.12 103 GLN A CA 1
ATOM 803 C C . GLN A 1 103 ? -1.844 -12.429 13.394 1.00 78.12 103 GLN A C 1
ATOM 805 O O . GLN A 1 103 ? -0.681 -12.227 13.753 1.00 78.12 103 GLN A O 1
ATOM 810 N N . ASN A 1 104 ? -2.582 -11.477 12.809 1.00 84.62 104 ASN A N 1
ATOM 811 C CA . ASN A 1 104 ? -2.138 -10.095 12.598 1.00 84.62 104 ASN A CA 1
ATOM 812 C C . ASN A 1 104 ? -0.878 -9.984 11.726 1.00 84.62 104 ASN A C 1
ATOM 814 O O . ASN A 1 104 ? 0.003 -9.158 11.981 1.00 84.62 104 ASN A O 1
ATOM 818 N N . VAL A 1 105 ? -0.771 -10.833 10.702 1.00 89.44 105 VAL A N 1
ATOM 819 C CA . VAL A 1 105 ? 0.342 -10.776 9.753 1.00 89.44 105 VAL A CA 1
ATOM 820 C C . VAL A 1 105 ? -0.090 -9.993 8.521 1.00 89.44 105 VAL A C 1
ATOM 822 O O . VAL A 1 105 ? -0.998 -10.394 7.795 1.00 89.44 105 VAL A O 1
ATOM 825 N N . LEU A 1 106 ? 0.586 -8.873 8.283 1.00 90.88 106 LEU A N 1
ATOM 826 C CA . LEU A 1 106 ? 0.440 -8.047 7.096 1.00 90.88 106 LEU A CA 1
ATOM 827 C C . LEU A 1 106 ? 1.260 -8.643 5.950 1.00 90.88 106 LEU A C 1
ATOM 829 O O . LEU A 1 106 ? 2.467 -8.860 6.081 1.00 90.88 106 LEU A O 1
ATOM 833 N N . TYR A 1 107 ? 0.595 -8.876 4.826 1.00 94.38 107 TYR A N 1
ATOM 834 C CA . TYR A 1 107 ? 1.182 -9.363 3.587 1.00 94.38 107 TYR A CA 1
ATOM 835 C C . TYR A 1 107 ? 1.153 -8.240 2.560 1.00 94.38 107 TYR A C 1
ATOM 837 O O . TYR A 1 107 ? 0.091 -7.697 2.264 1.00 94.38 107 TYR A O 1
ATOM 845 N N . ILE A 1 108 ? 2.314 -7.919 1.996 1.00 96.44 108 ILE A N 1
ATOM 846 C CA . ILE A 1 108 ? 2.443 -6.923 0.930 1.00 96.44 108 ILE A CA 1
ATOM 847 C C . ILE A 1 108 ? 3.073 -7.614 -0.271 1.00 96.44 108 ILE A C 1
ATOM 849 O O . ILE A 1 108 ? 4.196 -8.118 -0.189 1.00 96.44 108 ILE A O 1
ATOM 853 N N . VAL A 1 109 ? 2.350 -7.644 -1.385 1.00 97.31 109 VAL A N 1
ATOM 854 C CA . VAL A 1 109 ? 2.826 -8.177 -2.662 1.00 97.31 109 VAL A CA 1
ATOM 855 C C . VAL A 1 109 ? 2.988 -7.019 -3.630 1.00 97.31 109 VAL A C 1
ATOM 857 O O . VAL A 1 109 ? 2.023 -6.316 -3.923 1.00 97.31 109 VAL A O 1
ATOM 860 N N . VAL A 1 110 ? 4.211 -6.820 -4.117 1.00 97.19 110 VAL A N 1
ATOM 861 C CA . VAL A 1 110 ? 4.566 -5.703 -4.998 1.00 97.19 110 VAL A CA 1
ATOM 862 C C . VAL A 1 110 ? 5.116 -6.258 -6.308 1.00 97.19 110 VAL A C 1
ATOM 864 O O . VAL A 1 110 ? 6.251 -6.752 -6.327 1.00 97.19 110 VAL A O 1
ATOM 867 N N . PRO A 1 111 ? 4.335 -6.219 -7.401 1.00 96.00 111 PRO A N 1
ATOM 868 C CA . PRO A 1 111 ? 4.848 -6.541 -8.719 1.00 96.00 111 PRO A CA 1
ATOM 869 C C . PRO A 1 111 ? 5.682 -5.369 -9.241 1.00 96.00 111 PRO A C 1
ATOM 871 O O . PRO A 1 111 ? 5.236 -4.225 -9.281 1.00 96.00 111 PRO A O 1
ATOM 874 N N . THR A 1 112 ? 6.901 -5.653 -9.667 1.00 93.31 112 THR A N 1
ATOM 875 C CA . THR A 1 112 ? 7.714 -4.740 -10.469 1.00 93.31 112 THR A CA 1
ATOM 876 C C . THR A 1 112 ? 7.736 -5.233 -11.909 1.00 93.31 112 THR A C 1
ATOM 878 O O . THR A 1 112 ? 7.245 -6.316 -12.224 1.00 93.31 112 THR A O 1
ATOM 881 N N . GLN A 1 113 ? 8.347 -4.462 -12.802 1.00 90.00 113 GLN A N 1
ATOM 882 C CA . GLN A 1 113 ? 8.520 -4.866 -14.198 1.00 90.00 113 GLN A CA 1
ATOM 883 C C . GLN A 1 113 ? 9.281 -6.190 -14.395 1.00 90.00 113 GLN A C 1
ATOM 885 O O . GLN A 1 113 ? 9.170 -6.781 -15.465 1.00 90.00 113 GLN A O 1
ATOM 890 N N . SER A 1 114 ? 10.077 -6.649 -13.421 1.00 88.25 114 SER A N 1
ATOM 891 C CA . SER A 1 114 ? 10.899 -7.864 -13.587 1.00 88.25 114 SER A CA 1
ATOM 892 C C . SER A 1 114 ? 10.901 -8.822 -12.397 1.00 88.25 114 SER A C 1
ATOM 894 O O . SER A 1 114 ? 11.456 -9.915 -12.495 1.00 88.25 114 SER A O 1
ATOM 896 N N . THR A 1 115 ? 10.282 -8.450 -11.277 1.00 91.81 115 THR A N 1
ATOM 897 C CA . THR A 1 115 ? 10.244 -9.255 -10.052 1.00 91.81 115 THR A CA 1
ATOM 898 C C . THR A 1 115 ? 8.904 -9.102 -9.342 1.00 91.81 115 THR A C 1
ATOM 900 O O . THR A 1 115 ? 8.199 -8.113 -9.506 1.00 91.81 115 THR A O 1
ATOM 903 N N . VAL A 1 116 ? 8.564 -10.069 -8.493 1.00 95.00 116 VAL A N 1
ATOM 904 C CA . VAL A 1 116 ? 7.466 -9.933 -7.530 1.00 95.00 116 VAL A CA 1
ATOM 905 C C . VAL A 1 116 ? 8.061 -10.016 -6.136 1.00 95.00 116 VAL A C 1
ATOM 907 O O . VAL A 1 116 ? 8.670 -11.022 -5.774 1.00 95.00 116 VAL A O 1
ATOM 910 N N . HIS A 1 117 ? 7.891 -8.956 -5.354 1.00 95.38 117 HIS A N 1
ATOM 911 C CA . HIS A 1 117 ? 8.356 -8.908 -3.974 1.00 95.38 117 HIS A CA 1
ATOM 912 C C . HIS A 1 117 ? 7.218 -9.250 -3.022 1.00 95.38 117 HIS A C 1
ATOM 914 O O . HIS A 1 117 ? 6.088 -8.800 -3.204 1.00 95.38 117 HIS A O 1
ATOM 920 N N . ARG A 1 118 ? 7.527 -10.051 -2.002 1.00 95.38 118 ARG A N 1
ATOM 921 C CA . ARG A 1 118 ? 6.583 -10.478 -0.968 1.00 95.38 118 ARG A CA 1
ATOM 922 C C . ARG A 1 118 ? 7.164 -10.109 0.388 1.00 95.38 118 ARG A C 1
ATOM 924 O O . ARG A 1 118 ? 8.236 -10.598 0.741 1.00 95.38 118 ARG A O 1
ATOM 931 N N . PHE A 1 119 ? 6.466 -9.255 1.122 1.00 94.81 119 PHE A N 1
ATOM 932 C CA . PHE A 1 119 ? 6.836 -8.849 2.473 1.00 94.81 119 PHE A CA 1
ATOM 933 C C . PHE A 1 119 ? 5.830 -9.408 3.469 1.00 94.81 119 PHE A C 1
ATOM 935 O O . PHE A 1 119 ? 4.630 -9.447 3.191 1.00 94.81 119 PHE A O 1
ATOM 942 N N . TYR A 1 120 ? 6.341 -9.790 4.636 1.00 92.94 120 TYR A N 1
ATOM 943 C CA . TYR A 1 120 ? 5.548 -10.245 5.768 1.00 92.94 120 TYR A CA 1
ATOM 944 C C . TYR A 1 120 ? 5.964 -9.439 6.987 1.00 92.94 120 TYR A C 1
ATOM 946 O O . TYR A 1 120 ? 7.145 -9.409 7.336 1.00 92.94 120 TYR A O 1
ATOM 954 N N . ALA A 1 121 ? 5.001 -8.792 7.629 1.00 89.19 121 ALA A N 1
ATOM 955 C CA . ALA A 1 121 ? 5.224 -8.067 8.867 1.00 89.19 121 ALA A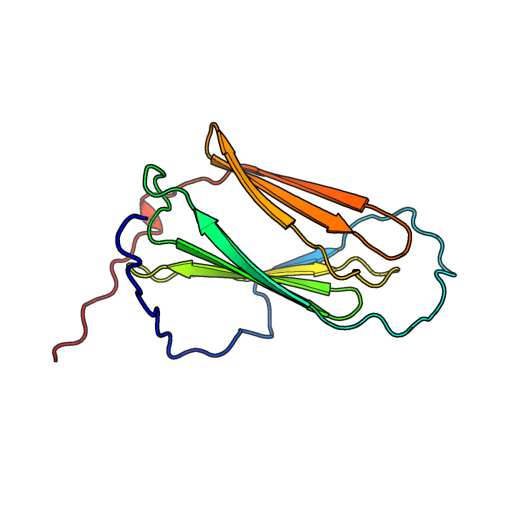 CA 1
ATOM 956 C C . ALA A 1 121 ? 4.179 -8.501 9.888 1.00 89.19 121 ALA A C 1
ATOM 958 O O . ALA A 1 121 ? 2.983 -8.465 9.615 1.00 89.19 121 ALA A O 1
ATOM 959 N N . ARG A 1 122 ? 4.622 -8.920 11.074 1.00 88.56 122 ARG A N 1
ATOM 960 C CA . ARG A 1 122 ? 3.707 -9.122 12.197 1.00 88.56 122 ARG A CA 1
ATOM 961 C C . ARG A 1 122 ? 3.407 -7.762 12.812 1.00 88.56 122 ARG A C 1
ATOM 963 O O . ARG A 1 122 ? 4.334 -7.042 13.174 1.00 88.56 122 ARG A O 1
ATOM 970 N N . LEU A 1 123 ? 2.127 -7.429 12.916 1.00 84.25 123 LEU A N 1
ATOM 971 C CA . LEU A 1 123 ? 1.688 -6.210 13.575 1.00 84.25 123 LEU A CA 1
ATOM 972 C C . LEU A 1 123 ? 1.654 -6.445 15.083 1.00 84.25 123 LEU A C 1
ATOM 974 O O . LEU A 1 123 ? 1.049 -7.406 15.564 1.00 84.25 123 LEU A O 1
ATOM 978 N N . PHE A 1 124 ? 2.298 -5.551 15.821 1.00 79.56 124 PHE A N 1
ATOM 979 C CA . PHE A 1 124 ? 2.246 -5.514 17.274 1.00 79.56 124 PHE A CA 1
ATOM 980 C C . PHE A 1 124 ? 1.382 -4.332 17.697 1.00 79.56 124 PHE A C 1
ATOM 982 O O . PHE A 1 124 ? 1.416 -3.272 17.077 1.00 79.56 124 PHE A O 1
ATOM 989 N N . CYS A 1 125 ? 0.580 -4.534 18.734 1.00 66.81 125 CYS A N 1
ATOM 990 C CA . CYS A 1 125 ? -0.138 -3.452 19.383 1.00 66.81 125 CYS A CA 1
ATOM 991 C C . CYS A 1 125 ? 0.655 -3.102 20.639 1.00 66.81 125 CYS A C 1
ATOM 993 O O . CYS A 1 125 ? 0.686 -3.912 21.564 1.00 66.81 125 CYS A O 1
ATOM 995 N N . ASP A 1 126 ? 1.334 -1.955 20.649 1.00 65.25 126 ASP A N 1
ATOM 996 C CA . ASP A 1 126 ? 1.892 -1.418 21.884 1.00 65.25 126 ASP A CA 1
ATOM 997 C C . ASP A 1 126 ? 0.781 -0.652 22.627 1.00 65.25 126 ASP A C 1
ATOM 999 O O . ASP A 1 126 ? 0.258 0.335 22.096 1.00 65.25 126 ASP A O 1
ATOM 1003 N N . PRO A 1 127 ? 0.382 -1.081 23.839 1.00 59.19 127 PRO A N 1
ATOM 1004 C CA . PRO A 1 127 ? -0.612 -0.374 24.640 1.00 59.19 127 PRO A CA 1
ATOM 1005 C C . PRO A 1 127 ? -0.218 1.060 24.997 1.00 59.19 127 PRO A C 1
ATOM 1007 O O . PRO A 1 127 ? -1.091 1.868 25.303 1.00 59.19 127 PRO A O 1
ATOM 1010 N N . THR A 1 128 ? 1.074 1.389 24.962 1.00 57.06 128 THR A N 1
ATOM 1011 C CA . THR A 1 128 ? 1.589 2.695 25.387 1.00 57.06 128 THR A CA 1
ATOM 1012 C C . THR A 1 128 ? 1.614 3.752 24.282 1.00 57.06 128 THR A C 1
ATOM 1014 O O . THR A 1 128 ? 1.605 4.941 24.592 1.00 57.06 128 THR A O 1
ATOM 1017 N N . GLU A 1 129 ? 1.528 3.365 23.004 1.00 52.78 129 GLU A N 1
ATOM 1018 C CA . GLU A 1 129 ? 1.366 4.310 21.883 1.00 52.78 129 GLU A CA 1
ATOM 1019 C C . GLU A 1 129 ? -0.081 4.830 21.739 1.00 52.78 129 GLU A C 1
ATOM 1021 O O . GLU A 1 129 ? -0.371 5.695 20.909 1.00 52.78 129 GLU A O 1
ATOM 1026 N N . MET A 1 130 ? -1.014 4.327 22.556 1.00 51.81 130 MET A N 1
ATOM 1027 C CA . MET A 1 130 ? -2.434 4.678 22.518 1.00 51.81 130 MET A CA 1
ATOM 1028 C C . MET A 1 130 ? -2.720 6.017 23.217 1.00 51.81 130 MET A C 1
ATOM 1030 O O . MET A 1 130 ? -3.302 6.058 24.297 1.00 51.81 130 MET A O 1
ATOM 1034 N N . THR A 1 131 ? -2.351 7.137 22.595 1.00 51.72 131 THR A N 1
ATOM 1035 C CA . THR A 1 131 ? -2.897 8.446 22.992 1.00 51.72 131 THR A CA 1
ATOM 1036 C C . THR A 1 131 ? -4.227 8.676 22.279 1.00 51.72 131 THR A C 1
ATOM 1038 O O . THR A 1 131 ? -4.299 8.781 21.052 1.00 51.72 131 THR A O 1
ATOM 1041 N N . THR A 1 132 ? -5.310 8.690 23.057 1.00 54.09 132 THR A N 1
ATOM 1042 C CA . THR A 1 132 ? -6.662 9.004 22.587 1.00 54.09 132 THR A CA 1
ATOM 1043 C C . THR A 1 132 ? -6.653 10.388 21.945 1.00 54.09 132 THR A C 1
ATOM 1045 O O . THR A 1 132 ? -6.144 11.335 22.546 1.00 54.09 132 THR A O 1
ATOM 1048 N N . LYS A 1 133 ? -7.212 10.534 20.737 1.00 51.81 133 LYS A N 1
ATOM 1049 C CA . LYS A 1 133 ? -7.488 11.872 20.201 1.00 51.81 133 LYS A CA 1
ATOM 1050 C C . LYS A 1 133 ? -8.470 12.551 21.156 1.00 51.81 133 LYS A C 1
ATOM 1052 O O . LYS A 1 133 ? -9.572 12.039 21.348 1.00 51.81 133 LYS A O 1
ATOM 1057 N N . GLU A 1 134 ? -8.078 13.669 21.766 1.00 44.88 134 GLU A N 1
ATOM 1058 C CA . GLU A 1 134 ? -9.049 14.524 22.445 1.00 44.88 134 GLU A CA 1
ATOM 1059 C C . GLU A 1 134 ? -10.073 14.973 21.399 1.00 44.88 134 GLU A C 1
ATOM 1061 O O . GLU A 1 134 ? -9.721 15.504 20.344 1.00 44.88 134 GLU A O 1
ATOM 1066 N N . ALA A 1 135 ? -11.340 14.655 21.658 1.00 41.38 135 ALA A N 1
ATOM 1067 C CA . ALA A 1 135 ? -12.444 15.062 20.812 1.00 41.38 135 ALA A CA 1
ATOM 1068 C C . ALA A 1 135 ? -12.467 16.593 20.755 1.00 41.38 135 ALA A C 1
ATOM 1070 O O . ALA A 1 135 ? -12.601 17.250 21.788 1.00 41.38 135 ALA A O 1
ATOM 1071 N N . TYR A 1 136 ? -12.339 17.165 19.558 1.00 40.88 136 TYR A N 1
ATOM 1072 C CA . TYR A 1 136 ? -12.624 18.583 19.382 1.00 40.88 136 TYR A CA 1
ATOM 1073 C C . TYR A 1 136 ? -14.108 18.817 19.705 1.00 40.88 136 TYR A C 1
ATOM 1075 O O . TYR A 1 136 ? -14.954 18.106 19.152 1.00 40.88 136 TYR A O 1
ATOM 1083 N N . PRO A 1 137 ? -14.444 19.765 20.600 1.00 41.03 137 PRO A N 1
ATOM 1084 C CA . PRO A 1 137 ? -15.830 20.121 20.845 1.00 41.03 137 PRO A CA 1
ATOM 1085 C C . PRO A 1 137 ? -16.406 20.775 19.583 1.00 41.03 137 PRO A C 1
ATOM 1087 O O . PRO A 1 137 ? -15.780 21.657 18.993 1.00 41.03 137 PRO A O 1
ATOM 1090 N N . THR A 1 138 ? -17.572 20.271 19.179 1.00 50.06 138 THR A N 1
ATOM 1091 C CA . THR A 1 138 ? -18.467 20.802 18.136 1.00 50.06 138 THR A CA 1
ATOM 1092 C C . THR A 1 138 ? -18.795 22.272 18.318 1.00 50.06 138 THR A C 1
ATOM 1094 O O . THR A 1 138 ? -19.048 22.654 19.485 1.00 50.06 138 THR A O 1
#

Foldseek 3Di:
DDDDDDDDDDDPDDDDPDAPEEDEDDDPDDLPQPPDPADKDWDKAAADCPDPQNQKIWTWIFDFQKIWIAIDGPWADDPNRIYIYGDPRFGWHPDWDWYADPQQWIWTWTDTSGDIDIDIDRDDDDPVRDDTPDDDDD

pLDDT: mean 82.39, std 13.97, range [40.88, 97.38]

Radius of gyration: 16.92 Å; chains: 1; bounding box: 49×36×46 Å

Secondary structure (DSSP, 8-state):
-PPP-------SS---SS-SEEEEPP----TT-----PPPEEEEEEPPTTSTTTTEEEEEEEETTEEEEEEEESSB--TT-EEEEE-SSSPBPS--EEEEEGGGEEEEEEEBSS-EEEEEEE----GGG--BPPPPP-

Sequence (138 aa):
MDAIYDTEVVFTDSFAPKPRRTFVVNTNAPLHSVNTNVEASSGVSTFPPESQFSDRFILWRAIGQKLFLEERSLCRTIAEGTLCLDFSRTAILPGTSIALFEQNVLYIVVPTQSTVHRFYARLFCDPTEMTTKEAYPT